Protein AF-A0A167DYR5-F1 (afdb_monomer_lite)

Secondary structure (DSSP, 8-state):
-HHHHHHHHHHHHHHHHHHHHHTT-------PPBPHHHHHHHHHHHTTSTTSS-SPPPHHHHHHHHHHHHHTTSB-HHHHHHHHHHTEEEEEPTTT-SEEEEEE----

Foldseek 3Di:
DVVVVVVVVVVVVVVVVVVVVVVPPPPDPPPAAAEQVNLVVQAVVQVPDPPGQPDADALVVQLVQLVVCCVVRNHPPNNSVVCNVQQKHFDADPVPRHGPGIYHNDDD

pLDDT: mean 81.34, std 16.57, range [45.06, 98.38]

Sequence (108 aa):
MLLKHLYKRLYMKRLLFITTMVSSACSFSANAAMDIWTFQHRANIDAQMQGRCIYQTPVYNYTARNHWAYENRLITARAAEWGNTFGFYPVIDIFTGEISAVCSAGRS

Organism: NCBI:txid1365251

Structure (mmCIF, N/CA/C/O backbone):
data_AF-A0A167DYR5-F1
#
_entry.id   AF-A0A167DYR5-F1
#
loop_
_atom_site.group_PDB
_atom_site.id
_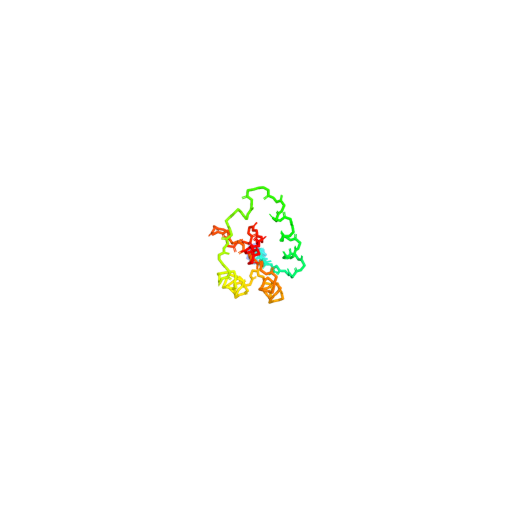atom_site.type_symbol
_atom_site.label_atom_id
_atom_site.label_alt_id
_atom_site.label_comp_id
_atom_site.label_asym_id
_atom_site.label_entity_id
_atom_site.label_seq_id
_atom_site.pdbx_PDB_ins_code
_atom_site.Cartn_x
_atom_site.Cartn_y
_atom_site.Cartn_z
_atom_site.occupancy
_atom_site.B_iso_or_equiv
_atom_site.auth_seq_id
_atom_site.auth_comp_id
_atom_site.auth_asym_id
_atom_site.auth_atom_id
_atom_site.pdbx_PDB_model_num
ATOM 1 N N . MET A 1 1 ? -30.083 2.981 64.541 1.00 60.19 1 MET A N 1
ATOM 2 C CA . MET A 1 1 ? -28.771 2.467 64.069 1.00 60.19 1 MET A CA 1
ATOM 3 C C . MET A 1 1 ? -28.868 1.665 62.758 1.00 60.19 1 MET A C 1
ATOM 5 O O . MET A 1 1 ? -28.004 1.835 61.908 1.00 60.19 1 MET A O 1
ATOM 9 N N . LEU A 1 2 ? -29.939 0.886 62.525 1.00 60.78 2 LEU A N 1
ATOM 10 C CA . LEU A 1 2 ? -30.169 0.101 61.291 1.00 60.78 2 LEU A CA 1
ATOM 11 C C . LEU A 1 2 ? -30.236 0.903 59.972 1.00 60.78 2 LEU A C 1
ATOM 13 O O . LEU A 1 2 ? -29.701 0.449 58.961 1.00 60.78 2 LEU A O 1
ATOM 17 N N . LEU A 1 3 ? -30.821 2.108 59.966 1.00 57.16 3 LEU A N 1
ATOM 18 C CA . LEU A 1 3 ? -30.950 2.916 58.738 1.00 57.16 3 LEU A CA 1
ATOM 19 C C . LEU A 1 3 ? -29.595 3.288 58.103 1.00 57.16 3 LEU A C 1
ATOM 21 O O . LEU A 1 3 ? -29.463 3.291 56.881 1.00 57.16 3 LEU A O 1
ATOM 25 N N . LYS A 1 4 ? -28.562 3.548 58.920 1.00 59.62 4 LYS A N 1
ATOM 26 C CA . LYS A 1 4 ? -27.217 3.909 58.431 1.00 59.62 4 LYS A CA 1
ATOM 27 C C . LYS A 1 4 ? -26.531 2.741 57.709 1.00 59.62 4 LYS A C 1
ATOM 29 O O . LYS A 1 4 ? -25.799 2.962 56.745 1.00 59.62 4 LYS A O 1
ATOM 34 N N . HIS A 1 5 ? -26.795 1.502 58.133 1.00 57.91 5 HIS A N 1
ATOM 35 C CA . HIS A 1 5 ? -26.253 0.299 57.492 1.00 57.91 5 HIS A CA 1
ATOM 36 C C . HIS A 1 5 ? -26.922 -0.012 56.151 1.00 57.91 5 HIS A C 1
ATOM 38 O O . HIS A 1 5 ? -26.238 -0.405 55.205 1.00 57.91 5 HIS A O 1
ATOM 44 N N . LEU A 1 6 ? -28.234 0.212 56.046 1.00 58.16 6 LEU A N 1
ATOM 45 C CA . LEU A 1 6 ? -28.972 0.049 54.792 1.00 58.16 6 LEU A CA 1
ATOM 46 C C . LEU A 1 6 ? -28.539 1.089 53.750 1.00 58.16 6 LEU A C 1
ATOM 48 O O . LEU A 1 6 ? -28.280 0.728 52.603 1.00 58.16 6 LEU A O 1
ATOM 52 N N . TYR A 1 7 ? -28.344 2.345 54.167 1.00 58.41 7 TYR A N 1
ATOM 53 C CA . TYR A 1 7 ? -27.872 3.420 53.289 1.00 58.41 7 TYR A CA 1
ATOM 54 C C . TYR A 1 7 ? -26.463 3.149 52.730 1.00 58.41 7 TYR A C 1
ATOM 56 O O . TYR A 1 7 ? -26.243 3.255 51.525 1.00 58.41 7 TYR A O 1
ATOM 64 N N . LYS A 1 8 ? -25.522 2.690 53.572 1.00 58.44 8 LYS A N 1
ATOM 65 C CA . LYS A 1 8 ? -24.170 2.284 53.134 1.00 58.44 8 LYS A CA 1
ATOM 66 C C . LYS A 1 8 ? -24.194 1.120 52.134 1.00 58.44 8 LYS A C 1
ATOM 68 O O . LYS A 1 8 ? -23.453 1.148 51.153 1.00 58.44 8 LYS A O 1
ATOM 73 N N . ARG A 1 9 ? -25.058 0.117 52.349 1.00 58.91 9 ARG A N 1
ATOM 74 C CA . ARG A 1 9 ? -25.211 -1.035 51.436 1.00 58.91 9 ARG A CA 1
ATOM 75 C C . ARG A 1 9 ? -25.793 -0.643 50.076 1.00 58.91 9 ARG A C 1
ATOM 77 O O . ARG A 1 9 ? -25.366 -1.191 49.064 1.00 58.91 9 ARG A O 1
ATOM 84 N N . LEU A 1 10 ? -26.745 0.287 50.042 1.00 59.41 10 LEU A N 1
ATOM 85 C CA . LEU A 1 10 ? -27.326 0.813 48.801 1.00 59.41 10 LEU A CA 1
ATOM 86 C C . LEU A 1 10 ? -26.333 1.696 48.027 1.00 59.41 10 LEU A C 1
ATOM 88 O O . LEU A 1 10 ? -26.251 1.590 46.803 1.00 59.41 10 LEU A O 1
ATOM 92 N N . TYR A 1 11 ? -25.533 2.503 48.733 1.00 58.88 11 TYR A N 1
ATOM 93 C CA . TYR A 1 11 ? -24.509 3.363 48.133 1.00 58.88 11 TYR A CA 1
ATOM 94 C C . TYR A 1 11 ? -23.361 2.555 47.499 1.00 58.88 11 TYR A C 1
ATOM 96 O O . TYR A 1 11 ? -23.012 2.810 46.351 1.00 58.88 11 TYR A O 1
ATOM 104 N N . MET A 1 12 ? -22.843 1.516 48.175 1.00 60.41 12 MET A N 1
ATOM 105 C CA . MET A 1 12 ? -21.799 0.635 47.612 1.00 60.41 12 MET A CA 1
ATOM 106 C C . MET A 1 12 ? -22.257 -0.108 46.352 1.00 60.41 12 MET A C 1
ATOM 108 O O . MET A 1 12 ? -21.476 -0.246 45.418 1.00 60.41 12 MET A O 1
ATOM 112 N N . LYS A 1 13 ? -23.519 -0.557 46.295 1.00 56.91 13 LYS A N 1
ATOM 113 C CA . LYS A 1 13 ? -24.063 -1.240 45.110 1.00 56.91 13 LYS A CA 1
ATOM 114 C C . LYS A 1 13 ? -24.197 -0.296 43.916 1.00 56.91 13 LYS A C 1
ATOM 116 O O . LYS A 1 13 ? -23.829 -0.676 42.813 1.00 56.91 13 LYS A O 1
ATOM 121 N N . ARG A 1 14 ? -24.665 0.941 44.129 1.00 58.09 14 ARG A N 1
ATOM 122 C CA . ARG A 1 14 ? -24.723 1.962 43.067 1.00 58.09 14 ARG A CA 1
ATOM 123 C C . ARG A 1 14 ? -23.332 2.367 42.577 1.00 58.09 14 ARG A C 1
ATOM 125 O O . ARG A 1 14 ? -23.153 2.509 41.375 1.00 58.09 14 ARG A O 1
ATOM 132 N N . LEU A 1 15 ? -22.354 2.487 43.479 1.00 56.94 15 LEU A N 1
ATOM 133 C CA . LEU A 1 15 ? -20.968 2.787 43.110 1.00 56.94 15 LEU A CA 1
ATOM 134 C C . LEU A 1 15 ? -20.357 1.673 42.241 1.00 56.94 15 LEU A C 1
ATOM 136 O O . LEU A 1 15 ? -19.744 1.966 41.222 1.00 56.94 15 LEU A O 1
ATOM 140 N N . LEU A 1 16 ? -20.601 0.406 42.603 1.00 57.38 16 LEU A N 1
ATOM 141 C CA . LEU A 1 16 ? -20.148 -0.776 41.855 1.00 57.38 16 LEU A CA 1
ATOM 142 C C . LEU A 1 16 ? -20.740 -0.862 40.440 1.00 57.38 16 LEU A C 1
ATOM 144 O O . LEU A 1 16 ? -20.041 -1.253 39.509 1.00 57.38 16 LEU A O 1
ATOM 148 N N . PHE A 1 17 ? -22.007 -0.477 40.266 1.00 56.06 17 PHE A N 1
ATOM 149 C CA . PHE A 1 17 ? -22.659 -0.447 38.951 1.00 56.06 17 PHE A CA 1
ATOM 150 C C . PHE A 1 17 ? -22.123 0.661 38.034 1.00 56.06 17 PHE A C 1
ATOM 152 O O . PHE A 1 17 ? -22.096 0.489 36.820 1.00 56.06 17 PHE A O 1
ATOM 159 N N . ILE A 1 18 ? -21.686 1.792 38.592 1.00 57.53 18 ILE A N 1
ATOM 160 C CA . ILE A 1 18 ? -21.149 2.907 37.798 1.00 57.53 18 ILE A CA 1
ATOM 161 C C . ILE A 1 18 ? -19.719 2.598 37.332 1.00 57.53 18 ILE A C 1
ATOM 163 O O . ILE A 1 18 ? -19.352 2.936 36.209 1.00 57.53 18 ILE A O 1
ATOM 167 N N . THR A 1 19 ? -18.923 1.897 38.145 1.00 56.06 19 THR A N 1
ATOM 168 C CA . THR A 1 19 ? -17.542 1.542 37.783 1.00 56.06 19 THR A CA 1
ATOM 169 C C . THR A 1 19 ? -17.445 0.498 36.670 1.00 56.06 19 THR A C 1
ATOM 171 O O . THR A 1 19 ? -16.502 0.547 35.890 1.00 56.06 19 THR A O 1
ATOM 174 N N . THR A 1 20 ? -18.407 -0.422 36.541 1.00 58.00 20 THR A N 1
ATOM 175 C CA . THR A 1 20 ? -18.372 -1.453 35.484 1.00 58.00 20 THR A CA 1
ATOM 176 C C . THR A 1 20 ? -18.761 -0.920 34.105 1.00 58.00 20 THR A C 1
ATOM 178 O O . THR A 1 20 ? -18.355 -1.490 33.095 1.00 58.00 20 THR A O 1
ATOM 181 N N . MET A 1 21 ? -19.501 0.189 34.037 1.00 57.19 21 MET A N 1
ATOM 182 C CA . MET A 1 21 ? -19.957 0.772 32.772 1.00 57.19 21 MET A CA 1
ATOM 183 C C . MET A 1 21 ? -18.857 1.572 32.051 1.00 57.19 21 MET A C 1
ATOM 185 O O . MET A 1 21 ? -18.873 1.686 30.829 1.00 57.19 21 MET A O 1
ATOM 189 N N . VAL A 1 22 ? -17.865 2.083 32.788 1.00 57.56 22 VAL A N 1
ATOM 190 C CA . VAL A 1 22 ? -16.788 2.928 32.238 1.00 57.56 22 VAL A CA 1
ATOM 191 C C . VAL A 1 22 ? -15.677 2.105 31.563 1.00 57.56 22 VAL A C 1
ATOM 193 O O . VAL A 1 22 ? -15.011 2.59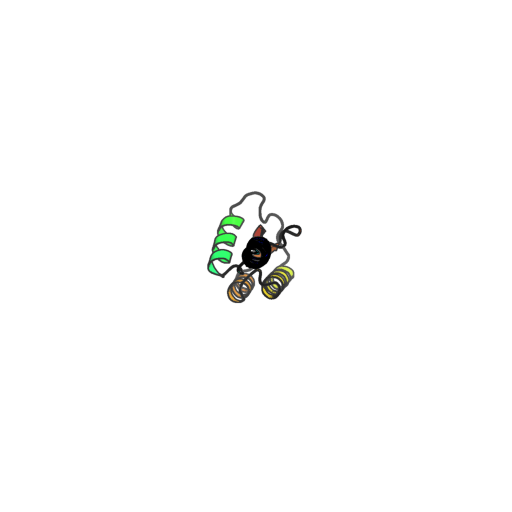8 30.658 1.00 57.56 22 VAL A O 1
ATOM 196 N N . SER A 1 23 ? -15.509 0.825 31.914 1.00 57.75 23 SER A N 1
ATOM 197 C CA . SER A 1 23 ? -14.442 -0.031 31.363 1.00 57.75 23 SER A CA 1
ATOM 198 C C . SER A 1 23 ? -14.702 -0.580 29.951 1.00 57.75 23 SER A C 1
ATOM 200 O O . SER A 1 23 ? -13.817 -1.216 29.393 1.00 57.75 23 SER A O 1
ATOM 202 N N . SER A 1 24 ? -15.883 -0.356 29.358 1.00 58.22 24 SER A N 1
ATOM 203 C CA . SER A 1 24 ? -16.208 -0.840 27.999 1.00 58.22 24 SER A CA 1
ATOM 204 C C . SER A 1 24 ? -15.889 0.148 26.872 1.00 58.22 24 SER A C 1
ATOM 206 O O . SER A 1 24 ? -16.129 -0.163 25.711 1.00 58.22 24 SER A O 1
ATOM 208 N N . ALA A 1 25 ? -15.298 1.307 27.168 1.00 59.62 25 ALA A N 1
ATOM 209 C CA . ALA A 1 25 ? -14.800 2.226 26.142 1.00 59.62 25 ALA A CA 1
ATOM 210 C C . ALA A 1 25 ? -13.408 1.821 25.614 1.00 59.62 25 ALA A C 1
ATOM 212 O O . ALA A 1 25 ? -12.596 2.685 25.291 1.00 59.62 25 ALA A O 1
ATOM 213 N N . CYS A 1 26 ? -13.108 0.516 25.556 1.00 60.84 26 CYS A N 1
ATOM 214 C CA . CYS A 1 26 ? -11.911 0.014 24.890 1.00 60.84 26 CYS A CA 1
ATOM 215 C C . CYS A 1 26 ? -11.930 0.503 23.439 1.00 60.84 26 CYS A C 1
ATOM 217 O O . CYS A 1 26 ? -12.741 0.057 22.630 1.00 60.84 26 CYS A O 1
ATOM 219 N N . SER A 1 27 ? -11.056 1.462 23.152 1.00 60.19 27 SER A N 1
ATOM 220 C CA . SER A 1 27 ? -10.857 2.090 21.857 1.00 60.19 27 SER A CA 1
ATOM 221 C C . SER A 1 27 ? -10.615 1.031 20.786 1.00 60.19 27 SER A C 1
ATOM 223 O O . SER A 1 27 ? -9.520 0.486 20.668 1.00 60.19 27 SER A O 1
ATOM 225 N N . PHE A 1 28 ? -11.647 0.725 20.005 1.00 63.34 28 PHE A N 1
ATOM 226 C CA . PHE A 1 28 ? -11.524 -0.126 18.833 1.00 63.34 28 PHE A CA 1
ATOM 227 C C . PHE A 1 28 ? -10.865 0.705 17.726 1.00 63.34 28 PHE A C 1
ATOM 229 O O . PHE A 1 28 ? -11.531 1.462 17.022 1.00 63.34 28 PHE A O 1
ATOM 236 N N . SER A 1 29 ? -9.542 0.617 17.594 1.00 59.53 29 SER A N 1
ATOM 237 C CA . SER A 1 29 ? -8.834 1.155 16.433 1.00 59.53 29 SER A CA 1
ATOM 238 C C . SER A 1 29 ? -9.055 0.206 15.253 1.00 59.53 29 SER A C 1
ATOM 240 O O . SER A 1 29 ? -8.256 -0.695 14.998 1.00 59.53 29 SER A O 1
ATOM 242 N N . ALA A 1 30 ? -10.181 0.360 14.558 1.00 63.03 30 ALA A N 1
ATOM 243 C CA . ALA A 1 30 ? -10.373 -0.280 13.265 1.00 63.03 30 ALA A CA 1
ATOM 244 C C . ALA A 1 30 ? -9.489 0.441 12.240 1.00 63.03 30 ALA A C 1
ATOM 246 O O . ALA A 1 30 ? -9.870 1.491 11.724 1.00 63.03 30 ALA A O 1
ATOM 247 N N . ASN A 1 31 ? -8.314 -0.117 11.942 1.00 69.69 31 ASN A N 1
ATOM 248 C CA . ASN A 1 31 ? -7.557 0.292 10.765 1.00 69.69 31 ASN A CA 1
ATOM 249 C C . ASN A 1 31 ? -8.361 -0.135 9.532 1.00 69.69 31 ASN A C 1
ATOM 251 O O . ASN A 1 31 ? -8.415 -1.313 9.177 1.00 69.69 31 ASN A O 1
ATOM 255 N N . ALA A 1 32 ? -9.071 0.821 8.935 1.00 83.12 32 ALA A N 1
ATOM 256 C CA . ALA A 1 32 ? -9.840 0.580 7.728 1.00 83.12 32 ALA A CA 1
ATOM 257 C C . ALA A 1 32 ? -8.888 0.235 6.576 1.00 83.12 32 ALA A C 1
ATOM 259 O O . ALA A 1 32 ? -7.877 0.909 6.374 1.00 83.12 32 ALA A O 1
ATOM 260 N N . ALA A 1 33 ? -9.231 -0.806 5.815 1.00 94.81 33 ALA A N 1
ATOM 261 C CA . ALA A 1 33 ? -8.487 -1.188 4.624 1.00 94.81 33 ALA A CA 1
ATOM 262 C C . ALA A 1 33 ? -8.361 0.005 3.666 1.00 94.81 33 ALA A C 1
ATOM 264 O O . ALA A 1 33 ? -9.353 0.680 3.378 1.00 94.81 33 ALA A O 1
ATOM 265 N N . MET A 1 34 ? -7.162 0.228 3.130 1.00 96.50 34 MET A N 1
ATOM 266 C CA . MET A 1 34 ? -6.909 1.293 2.167 1.00 96.50 34 MET A CA 1
ATOM 267 C C . MET A 1 34 ? -7.738 1.062 0.896 1.00 96.50 34 MET A C 1
ATOM 269 O O . MET A 1 34 ? -7.632 0.027 0.221 1.00 96.50 34 MET A O 1
ATOM 273 N N . ASP A 1 35 ? -8.600 2.023 0.576 1.00 97.19 35 ASP A N 1
ATOM 274 C CA . ASP A 1 35 ? -9.392 1.992 -0.646 1.00 97.19 35 ASP A CA 1
ATOM 275 C C . ASP A 1 35 ? -8.542 2.304 -1.886 1.00 97.19 35 ASP A C 1
ATOM 277 O O . ASP A 1 35 ? -7.375 2.690 -1.801 1.00 97.19 35 ASP A O 1
ATOM 281 N N . ILE A 1 36 ? -9.128 2.099 -3.067 1.00 97.50 36 ILE A N 1
ATOM 282 C CA . ILE A 1 36 ? -8.427 2.309 -4.339 1.00 97.50 36 ILE A CA 1
ATOM 283 C C . ILE A 1 36 ? -7.940 3.755 -4.506 1.00 97.50 36 ILE A C 1
ATOM 285 O O . ILE A 1 36 ? -6.832 3.960 -4.993 1.00 97.50 36 ILE A O 1
ATOM 289 N N . TRP A 1 37 ? -8.719 4.747 -4.071 1.00 97.81 37 TRP A N 1
ATOM 290 C CA . TRP A 1 37 ? -8.362 6.158 -4.228 1.00 97.81 37 TRP A CA 1
ATOM 291 C C . TRP A 1 37 ? -7.171 6.532 -3.356 1.00 97.81 37 TRP A C 1
ATOM 293 O O . TRP A 1 37 ? -6.221 7.151 -3.832 1.00 97.81 37 TRP A O 1
ATOM 303 N N . THR A 1 38 ? -7.187 6.097 -2.100 1.00 97.81 38 THR A N 1
ATOM 304 C CA . THR A 1 38 ? -6.093 6.308 -1.155 1.00 97.81 38 THR A CA 1
ATOM 305 C C . THR A 1 38 ? -4.838 5.586 -1.630 1.00 97.81 38 THR A C 1
ATOM 307 O O . THR A 1 38 ? -3.755 6.167 -1.609 1.00 97.81 38 THR A O 1
ATOM 310 N N . PHE A 1 39 ? -4.978 4.359 -2.138 1.00 97.75 39 PHE A N 1
ATOM 311 C CA . PHE A 1 39 ? -3.864 3.577 -2.669 1.00 97.75 39 PHE A CA 1
ATOM 312 C C . PHE A 1 39 ? -3.210 4.247 -3.886 1.00 97.75 39 PHE A C 1
ATOM 314 O O . PHE A 1 39 ? -1.993 4.421 -3.917 1.00 97.75 39 PHE A O 1
ATOM 321 N N . GLN A 1 40 ? -4.011 4.697 -4.857 1.00 97.81 40 GLN A N 1
ATOM 322 C CA . GLN A 1 40 ? -3.539 5.430 -6.038 1.00 97.81 40 GLN A CA 1
ATOM 323 C C . GLN A 1 40 ? -2.881 6.759 -5.666 1.00 97.81 40 GLN A C 1
ATOM 325 O O . GLN A 1 40 ? -1.813 7.103 -6.174 1.00 97.81 40 GLN A O 1
ATOM 330 N N . HIS A 1 41 ? -3.512 7.519 -4.771 1.00 97.62 41 HIS A N 1
ATOM 331 C CA . HIS A 1 41 ? -2.966 8.784 -4.303 1.00 97.62 41 HIS A CA 1
ATOM 332 C C . HIS A 1 41 ? -1.613 8.574 -3.617 1.00 97.62 41 HIS A C 1
ATOM 334 O O . HIS A 1 41 ? -0.644 9.272 -3.923 1.00 97.62 41 HIS A O 1
ATOM 340 N N . ARG A 1 42 ? -1.521 7.557 -2.755 1.00 96.38 42 ARG A N 1
ATOM 341 C CA . ARG A 1 42 ? -0.289 7.201 -2.057 1.00 96.38 42 ARG A CA 1
ATOM 342 C C . ARG A 1 42 ? 0.807 6.744 -3.021 1.00 96.38 42 ARG A C 1
ATOM 344 O O . ARG A 1 42 ? 1.933 7.204 -2.879 1.00 96.38 42 ARG A O 1
ATOM 351 N N . ALA A 1 43 ? 0.470 5.961 -4.048 1.00 95.44 43 ALA A N 1
ATOM 352 C CA . ALA A 1 43 ? 1.404 5.562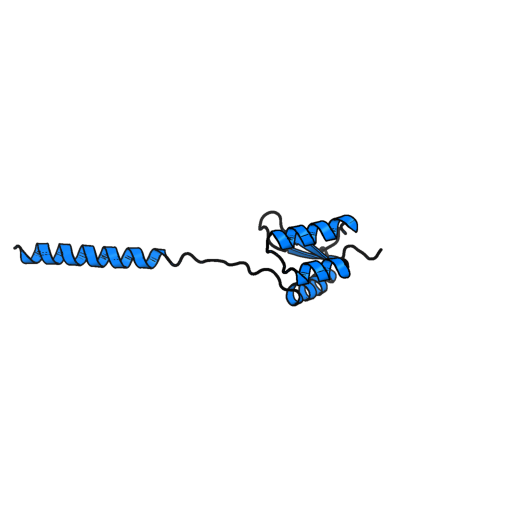 -5.104 1.00 95.44 43 ALA A CA 1
ATOM 353 C C . ALA A 1 43 ? 2.030 6.765 -5.829 1.00 95.44 43 ALA A C 1
ATOM 355 O O . ALA A 1 43 ? 3.237 6.792 -6.064 1.00 95.44 43 ALA A O 1
ATOM 356 N N . ASN A 1 44 ? 1.220 7.779 -6.154 1.00 94.31 44 ASN A N 1
ATOM 357 C CA . ASN A 1 44 ? 1.701 8.994 -6.815 1.00 94.31 44 ASN A CA 1
ATOM 358 C C . ASN A 1 44 ? 2.649 9.802 -5.923 1.00 94.31 44 ASN A C 1
ATOM 360 O O . ASN A 1 44 ? 3.676 10.282 -6.399 1.00 94.31 44 ASN A O 1
ATOM 364 N N . ILE A 1 45 ? 2.317 9.938 -4.637 1.00 95.06 45 ILE A N 1
ATOM 365 C CA . ILE A 1 45 ? 3.166 10.639 -3.668 1.00 95.06 45 ILE A CA 1
ATOM 366 C C . ILE A 1 45 ? 4.483 9.885 -3.462 1.00 95.06 45 ILE A C 1
ATOM 368 O O . ILE A 1 45 ? 5.559 10.475 -3.543 1.00 95.06 45 ILE A O 1
ATOM 372 N N . ASP A 1 46 ? 4.413 8.578 -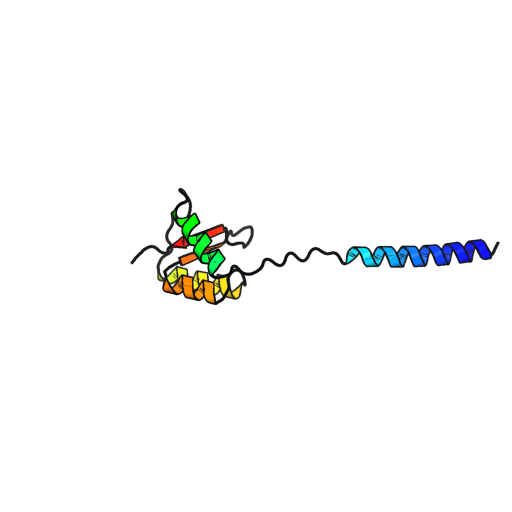3.222 1.00 94.44 46 ASP A N 1
ATOM 373 C CA . ASP A 1 46 ? 5.581 7.774 -2.873 1.00 94.44 46 ASP A CA 1
ATOM 374 C C . ASP A 1 46 ? 6.565 7.632 -4.040 1.00 94.44 46 ASP A C 1
ATOM 376 O O . ASP A 1 46 ? 7.770 7.568 -3.807 1.00 94.44 46 ASP A O 1
ATOM 380 N N . ALA A 1 47 ? 6.080 7.677 -5.286 1.00 87.50 47 ALA A N 1
ATOM 381 C CA . ALA A 1 47 ? 6.921 7.711 -6.482 1.00 87.50 47 ALA A CA 1
ATOM 382 C C . ALA A 1 47 ? 7.779 8.987 -6.599 1.00 87.50 47 ALA A C 1
ATOM 384 O O . ALA A 1 47 ? 8.791 8.981 -7.299 1.00 87.50 47 ALA A O 1
ATOM 385 N N . GLN A 1 48 ? 7.385 10.079 -5.938 1.00 87.75 48 GLN A N 1
ATOM 386 C CA . GLN A 1 48 ? 8.102 11.360 -5.969 1.00 87.75 48 GLN A CA 1
ATOM 387 C C . GLN A 1 48 ? 9.038 11.556 -4.768 1.00 87.75 48 GLN A C 1
ATOM 389 O O . GLN A 1 48 ? 9.846 12.486 -4.757 1.00 87.75 48 GLN A O 1
ATOM 394 N N . MET A 1 49 ? 8.953 10.699 -3.750 1.00 88.44 49 MET A N 1
ATOM 395 C CA . MET A 1 49 ? 9.757 10.821 -2.538 1.00 88.44 49 MET A CA 1
ATOM 396 C C . MET A 1 49 ? 11.142 10.198 -2.728 1.00 88.44 49 MET A C 1
ATOM 398 O O . MET A 1 49 ? 11.285 8.979 -2.821 1.00 88.44 49 MET A O 1
ATOM 402 N N . GLN A 1 50 ? 12.190 11.029 -2.715 1.00 84.69 50 GLN A N 1
ATOM 403 C CA . GLN A 1 50 ? 13.572 10.540 -2.690 1.00 84.69 50 GLN A CA 1
ATOM 404 C C . GLN A 1 50 ? 13.793 9.589 -1.508 1.00 84.69 50 GLN A C 1
ATOM 406 O O . GLN A 1 50 ? 13.378 9.859 -0.383 1.00 84.69 50 GLN A O 1
ATOM 411 N N . GLY A 1 51 ? 14.459 8.464 -1.765 1.00 84.00 51 GLY A N 1
ATOM 412 C CA . GLY A 1 51 ? 14.719 7.452 -0.741 1.00 84.00 51 GLY A CA 1
ATOM 413 C C . GLY A 1 51 ? 13.577 6.455 -0.524 1.00 84.00 51 GLY A C 1
ATOM 414 O O . GLY A 1 51 ? 13.795 5.399 0.070 1.00 84.00 51 GLY A O 1
ATOM 415 N N . ARG A 1 52 ? 12.374 6.736 -1.033 1.00 82.00 52 ARG A N 1
ATOM 416 C CA . ARG A 1 52 ? 11.233 5.818 -0.994 1.00 82.00 52 ARG A CA 1
ATOM 417 C C . ARG A 1 52 ? 11.180 5.020 -2.298 1.00 82.00 52 ARG A C 1
ATOM 419 O O . ARG A 1 52 ? 11.545 5.519 -3.354 1.00 82.00 52 ARG A O 1
ATOM 426 N N . CYS A 1 53 ? 10.784 3.750 -2.217 1.00 87.00 53 CYS A N 1
ATOM 427 C CA . CYS A 1 53 ? 10.670 2.865 -3.384 1.00 87.00 53 CYS A CA 1
ATOM 428 C C . CYS A 1 53 ? 11.961 2.680 -4.217 1.00 87.00 53 CYS A C 1
ATOM 430 O O . CYS A 1 53 ? 11.878 2.389 -5.406 1.00 87.00 53 CYS A O 1
ATOM 432 N N . ILE A 1 54 ? 13.150 2.806 -3.606 1.00 81.69 54 ILE A N 1
ATOM 433 C CA . ILE A 1 54 ? 14.437 2.619 -4.311 1.00 81.69 54 ILE A CA 1
ATOM 434 C C . ILE A 1 54 ? 14.576 1.186 -4.844 1.00 81.69 54 ILE A C 1
ATOM 436 O O . ILE A 1 54 ? 15.042 0.967 -5.960 1.00 81.69 54 ILE A O 1
ATOM 440 N N . TYR A 1 55 ? 14.173 0.203 -4.036 1.00 74.31 55 TYR A N 1
ATOM 441 C CA . TYR A 1 55 ? 14.282 -1.208 -4.381 1.00 74.31 55 TYR A CA 1
ATOM 442 C C . TYR A 1 55 ? 12.992 -1.691 -5.032 1.00 74.31 55 TYR A C 1
ATOM 444 O O . TYR A 1 55 ? 11.978 -1.913 -4.362 1.00 74.31 55 TYR A O 1
ATOM 452 N N . GLN A 1 56 ? 13.053 -1.868 -6.347 1.00 71.12 56 GLN A N 1
ATOM 453 C CA . GLN A 1 56 ? 11.961 -2.453 -7.108 1.00 71.12 56 GLN A CA 1
ATOM 454 C C . GLN A 1 56 ? 11.882 -3.953 -6.830 1.00 71.12 56 GLN A C 1
ATOM 456 O O . GLN A 1 56 ? 12.876 -4.679 -6.836 1.00 71.12 56 GLN A O 1
ATOM 461 N N . THR A 1 57 ? 10.669 -4.414 -6.555 1.00 69.56 57 THR A N 1
ATOM 462 C CA . THR A 1 57 ? 10.368 -5.837 -6.435 1.00 69.56 57 THR A CA 1
ATOM 463 C C . THR A 1 57 ? 10.213 -6.448 -7.831 1.00 69.56 57 THR A C 1
ATOM 465 O O . THR A 1 57 ? 9.567 -5.829 -8.674 1.00 69.56 57 THR A O 1
ATOM 468 N N . PRO A 1 58 ? 10.739 -7.664 -8.087 1.00 72.69 58 PRO A N 1
ATOM 469 C CA . PRO A 1 58 ? 10.511 -8.365 -9.348 1.00 72.69 58 PRO A CA 1
ATOM 470 C C . PRO A 1 58 ? 9.021 -8.481 -9.702 1.00 72.69 58 PRO A C 1
ATOM 472 O O . PRO A 1 58 ? 8.183 -8.664 -8.817 1.00 72.69 58 PRO A O 1
ATOM 475 N N . VAL A 1 59 ? 8.701 -8.467 -10.999 1.00 65.38 59 VAL A N 1
ATOM 476 C CA . VAL A 1 59 ? 7.326 -8.489 -11.546 1.00 65.38 59 VAL A CA 1
ATOM 477 C C . VAL A 1 59 ? 6.452 -9.597 -10.929 1.00 65.38 59 VAL A C 1
ATOM 479 O O . VAL A 1 59 ? 5.304 -9.374 -10.564 1.00 65.38 59 VAL A O 1
ATOM 482 N N . TYR A 1 60 ? 6.987 -10.798 -10.707 1.00 68.75 60 TYR A N 1
ATOM 483 C CA . TYR A 1 60 ? 6.202 -11.900 -10.131 1.00 68.75 60 TYR A CA 1
ATOM 484 C C . TYR A 1 60 ? 5.837 -11.705 -8.647 1.00 68.75 60 TYR A C 1
ATOM 486 O O . TYR A 1 60 ? 4.927 -12.350 -8.132 1.00 68.75 60 TYR A O 1
ATOM 494 N N . ASN A 1 61 ? 6.541 -10.828 -7.933 1.00 85.00 61 ASN A N 1
ATOM 495 C CA . ASN A 1 61 ? 6.442 -10.699 -6.482 1.00 85.00 61 ASN A CA 1
ATOM 496 C C . ASN A 1 61 ? 5.458 -9.582 -6.066 1.00 85.00 61 ASN A C 1
ATOM 498 O O . ASN A 1 61 ? 4.831 -9.685 -5.014 1.00 85.00 61 ASN A O 1
ATOM 502 N N . TYR A 1 62 ? 5.182 -8.581 -6.915 1.00 89.94 62 TYR A N 1
ATOM 503 C CA . TYR A 1 62 ? 4.194 -7.542 -6.576 1.00 89.94 62 TYR A CA 1
ATOM 504 C C . TYR A 1 62 ? 2.759 -8.087 -6.481 1.00 89.94 62 TYR A C 1
ATOM 506 O O . TYR A 1 62 ? 2.007 -7.678 -5.598 1.00 89.94 62 TYR A O 1
ATOM 514 N N . THR A 1 63 ? 2.392 -9.062 -7.324 1.00 93.25 63 THR A N 1
ATOM 515 C CA . THR A 1 63 ? 1.046 -9.666 -7.296 1.00 93.25 63 THR A CA 1
ATOM 516 C C . THR A 1 63 ? 0.818 -10.442 -6.001 1.00 93.25 63 THR A C 1
ATOM 518 O O . THR A 1 63 ? -0.229 -10.313 -5.367 1.00 93.25 63 THR A O 1
ATOM 521 N N . ALA A 1 64 ? 1.831 -11.190 -5.552 1.00 93.44 64 ALA A N 1
ATOM 522 C CA . ALA A 1 64 ? 1.788 -11.897 -4.276 1.00 93.44 64 ALA A CA 1
ATOM 523 C C . ALA A 1 64 ? 1.658 -10.927 -3.088 1.00 93.44 64 ALA A C 1
ATOM 525 O O . ALA A 1 64 ? 0.896 -11.191 -2.161 1.00 93.44 64 ALA A O 1
ATOM 526 N N . ARG A 1 65 ? 2.341 -9.775 -3.135 1.00 94.06 65 ARG A N 1
ATOM 527 C CA . ARG A 1 65 ? 2.223 -8.725 -2.108 1.00 94.06 65 ARG A CA 1
ATOM 528 C C . ARG A 1 65 ? 0.832 -8.102 -2.068 1.00 94.06 65 ARG A C 1
ATOM 530 O O . ARG A 1 65 ? 0.287 -7.930 -0.982 1.00 94.06 65 ARG A O 1
ATOM 537 N N . ASN A 1 66 ? 0.243 -7.805 -3.226 1.00 96.00 66 ASN A N 1
ATOM 538 C CA . ASN A 1 66 ? -1.128 -7.297 -3.312 1.00 96.00 66 ASN A CA 1
ATOM 539 C C . ASN A 1 66 ? -2.139 -8.312 -2.777 1.00 96.00 66 ASN A C 1
ATOM 541 O O . ASN A 1 66 ? -3.020 -7.944 -2.002 1.00 96.00 66 ASN A O 1
ATOM 545 N N . HIS A 1 67 ? -1.989 -9.587 -3.143 1.00 96.12 67 HIS A N 1
ATOM 546 C CA . HIS A 1 67 ? -2.840 -10.653 -2.624 1.00 96.12 67 HIS A CA 1
ATOM 547 C C . HIS A 1 67 ? -2.715 -10.770 -1.100 1.00 96.12 67 HIS A C 1
ATOM 549 O O . HIS A 1 67 ? -3.721 -10.708 -0.401 1.00 96.12 67 HIS A O 1
ATOM 555 N N . TRP A 1 68 ? -1.490 -10.827 -0.568 1.00 95.06 68 TRP A N 1
ATOM 556 C CA . TRP A 1 68 ? -1.263 -10.890 0.875 1.00 95.06 68 TRP A CA 1
ATOM 557 C C . TRP A 1 68 ? -1.857 -9.681 1.612 1.00 95.06 68 TRP A C 1
ATOM 559 O O . TRP A 1 68 ? -2.535 -9.850 2.623 1.00 95.06 68 TRP A O 1
ATOM 569 N N . ALA A 1 69 ? -1.661 -8.461 1.1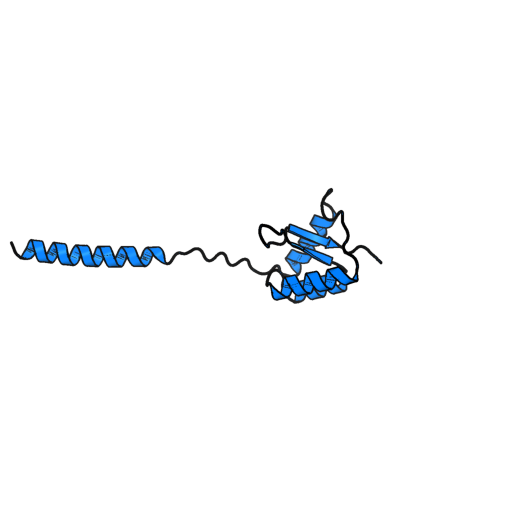03 1.00 96.62 69 ALA A N 1
ATOM 570 C CA . ALA A 1 69 ? -2.205 -7.250 1.719 1.00 96.62 69 ALA A CA 1
ATOM 571 C C . ALA A 1 69 ? -3.743 -7.221 1.699 1.00 96.62 69 ALA A C 1
ATOM 573 O O . ALA A 1 69 ? -4.362 -6.722 2.640 1.00 96.62 69 ALA A O 1
ATOM 574 N N . TYR A 1 70 ? -4.363 -7.769 0.653 1.00 97.50 70 TYR A N 1
ATOM 575 C CA . TYR A 1 70 ? -5.812 -7.928 0.572 1.00 97.50 70 TYR A CA 1
ATOM 576 C C . TYR A 1 70 ? -6.341 -8.945 1.594 1.00 97.50 70 TYR A C 1
ATOM 578 O O . TYR A 1 70 ? -7.258 -8.620 2.353 1.00 97.50 70 TYR A O 1
ATOM 586 N N . GLU A 1 71 ? -5.735 -10.134 1.672 1.00 96.62 71 GLU A N 1
ATOM 587 C CA . GLU A 1 71 ? -6.117 -11.180 2.635 1.00 96.62 71 GLU A CA 1
ATOM 588 C C . GLU A 1 71 ? -5.997 -10.687 4.087 1.00 96.62 71 GLU A C 1
ATOM 590 O O . GLU A 1 71 ? -6.844 -10.981 4.930 1.00 96.62 71 GLU A O 1
ATOM 595 N N . ASN A 1 72 ? -5.000 -9.840 4.363 1.00 94.94 72 ASN A N 1
ATOM 596 C CA . ASN A 1 72 ? -4.785 -9.222 5.673 1.00 94.94 72 ASN A CA 1
ATOM 597 C C . ASN A 1 72 ? -5.593 -7.933 5.896 1.00 94.94 72 ASN A C 1
ATOM 599 O O . ASN A 1 72 ? -5.359 -7.225 6.872 1.00 94.94 72 ASN A O 1
ATOM 603 N N . ARG A 1 73 ? -6.556 -7.614 5.019 1.00 95.38 73 ARG A N 1
ATOM 604 C CA . ARG A 1 73 ? -7.447 -6.443 5.138 1.00 95.38 73 ARG A CA 1
ATOM 605 C C . ARG A 1 73 ? -6.713 -5.095 5.197 1.00 95.38 73 ARG A C 1
ATOM 607 O O . ARG A 1 73 ? -7.275 -4.120 5.683 1.00 95.38 73 ARG A O 1
ATOM 614 N N . LEU A 1 74 ? -5.495 -5.014 4.663 1.00 96.31 74 LEU A N 1
ATOM 615 C CA . LEU A 1 74 ? -4.725 -3.767 4.592 1.00 96.31 74 LEU A CA 1
ATOM 616 C C . LEU A 1 74 ? -5.137 -2.915 3.391 1.00 96.31 74 LEU A C 1
ATOM 618 O O . LEU A 1 74 ? -5.082 -1.689 3.450 1.00 96.31 74 LEU A O 1
ATOM 622 N N . ILE A 1 75 ? -5.584 -3.560 2.311 1.00 97.88 75 ILE A N 1
ATOM 623 C CA . ILE A 1 75 ? -6.123 -2.912 1.113 1.00 97.88 75 ILE A CA 1
ATOM 624 C C . ILE A 1 75 ? -7.444 -3.557 0.693 1.00 97.88 75 ILE A C 1
ATOM 626 O O . ILE A 1 75 ? -7.726 -4.718 0.993 1.00 97.88 75 ILE A O 1
ATOM 630 N N . THR A 1 76 ? -8.269 -2.808 -0.030 1.00 98.19 76 THR A N 1
ATOM 631 C CA . THR A 1 76 ? -9.488 -3.349 -0.648 1.00 98.19 76 THR A CA 1
ATOM 632 C C . THR A 1 76 ? -9.174 -4.235 -1.859 1.00 98.19 76 THR A C 1
ATOM 634 O O . THR A 1 76 ? -8.135 -4.084 -2.499 1.00 98.19 76 THR A O 1
ATOM 637 N N . ALA A 1 77 ? -10.114 -5.108 -2.244 1.00 98.00 77 ALA A N 1
ATOM 638 C CA . ALA A 1 77 ? -9.989 -5.931 -3.456 1.00 98.00 77 ALA A CA 1
ATOM 639 C C . ALA A 1 77 ? -9.721 -5.082 -4.713 1.00 98.00 77 ALA A C 1
ATOM 641 O O . ALA A 1 77 ? -8.852 -5.409 -5.513 1.00 98.00 77 ALA A O 1
ATOM 642 N N . ARG A 1 78 ? -10.415 -3.940 -4.839 1.00 98.31 78 ARG A N 1
ATOM 643 C CA . ARG A 1 78 ? -10.234 -2.997 -5.955 1.00 98.31 78 ARG A CA 1
ATOM 644 C C . ARG A 1 78 ? -8.837 -2.377 -5.983 1.00 98.31 78 ARG A C 1
ATOM 646 O O . ARG A 1 78 ? -8.280 -2.191 -7.059 1.00 98.31 78 ARG A O 1
ATOM 653 N N . ALA A 1 79 ? -8.263 -2.068 -4.820 1.00 98.38 79 ALA A N 1
ATOM 654 C CA . ALA A 1 79 ? -6.890 -1.578 -4.737 1.00 98.38 79 ALA A CA 1
ATOM 655 C C . ALA A 1 79 ? -5.881 -2.661 -5.158 1.00 98.38 79 ALA A C 1
ATOM 657 O O . ALA A 1 79 ? -4.964 -2.365 -5.919 1.00 98.38 79 ALA A O 1
ATOM 658 N N . ALA A 1 80 ? -6.084 -3.914 -4.732 1.00 97.75 80 ALA A N 1
ATOM 659 C CA . ALA A 1 80 ? -5.240 -5.040 -5.132 1.00 97.75 80 ALA A CA 1
ATOM 660 C C . ALA A 1 80 ? -5.302 -5.307 -6.646 1.00 97.75 80 ALA A C 1
ATOM 662 O O . ALA A 1 80 ? -4.268 -5.472 -7.286 1.00 97.75 80 ALA A O 1
ATOM 663 N N . GLU A 1 81 ? -6.502 -5.302 -7.231 1.00 97.75 81 GLU A N 1
ATOM 664 C CA . GLU A 1 81 ? -6.715 -5.480 -8.673 1.00 97.75 81 GLU A CA 1
ATOM 665 C C . GLU A 1 81 ? -6.064 -4.359 -9.491 1.00 97.75 81 GLU A C 1
ATOM 667 O O . GLU A 1 81 ? -5.345 -4.620 -10.460 1.00 97.75 81 GLU A O 1
ATOM 672 N N . TRP A 1 82 ? -6.254 -3.107 -9.067 1.00 97.31 82 TRP A N 1
ATOM 673 C CA . TRP A 1 82 ? -5.604 -1.963 -9.695 1.00 97.31 82 TRP A CA 1
ATOM 674 C C . TRP A 1 82 ? -4.077 -2.070 -9.589 1.00 97.31 82 TRP A C 1
ATOM 676 O O . TRP A 1 82 ? -3.382 -1.952 -10.596 1.00 97.31 82 TRP A O 1
ATOM 686 N N . GLY A 1 83 ? -3.548 -2.378 -8.402 1.00 95.50 83 GLY A N 1
ATOM 687 C CA . GLY A 1 83 ? -2.116 -2.592 -8.197 1.00 95.50 83 GLY A CA 1
ATOM 688 C C . GLY A 1 83 ? -1.560 -3.688 -9.106 1.00 95.50 83 GLY A C 1
ATOM 689 O O . GLY A 1 83 ? -0.522 -3.500 -9.736 1.00 95.50 83 GLY A O 1
ATOM 690 N N . ASN A 1 84 ? -2.290 -4.793 -9.264 1.00 94.69 84 ASN A N 1
ATOM 691 C CA . ASN A 1 84 ? -1.890 -5.877 -10.156 1.00 94.69 84 ASN A CA 1
ATOM 692 C C . ASN A 1 84 ? -1.850 -5.449 -11.629 1.00 94.69 84 ASN A C 1
ATOM 694 O O . ASN A 1 84 ? -0.916 -5.802 -12.349 1.00 94.69 84 ASN A O 1
ATOM 698 N N . THR A 1 85 ? -2.848 -4.673 -12.052 1.00 94.38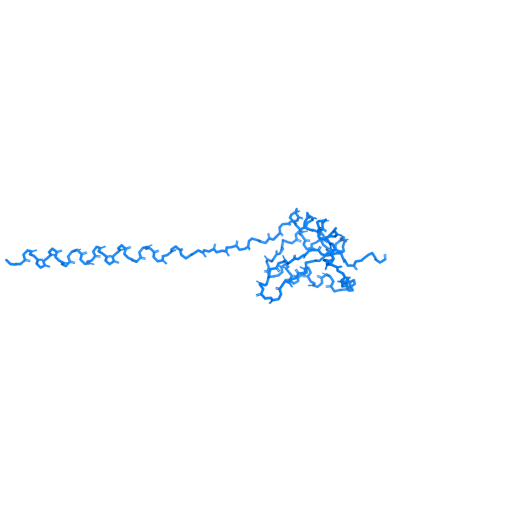 85 THR A N 1
ATOM 699 C CA . THR A 1 85 ? -3.015 -4.207 -13.436 1.00 94.38 85 THR A CA 1
ATOM 700 C C . THR A 1 85 ? -1.954 -3.182 -13.829 1.00 94.38 85 THR A C 1
ATOM 702 O O . THR A 1 85 ? -1.425 -3.229 -14.936 1.00 94.38 85 THR A O 1
ATOM 705 N N . PHE A 1 86 ? -1.632 -2.255 -12.925 1.00 93.38 86 PHE A N 1
ATOM 706 C CA . PHE A 1 86 ? -0.738 -1.128 -13.207 1.00 93.38 86 PHE A CA 1
ATOM 707 C C . PHE A 1 86 ? 0.685 -1.318 -12.662 1.00 93.38 86 PHE A C 1
ATOM 709 O O . PHE A 1 86 ? 1.519 -0.427 -12.808 1.00 93.38 86 PHE A O 1
ATOM 716 N N . GLY A 1 87 ? 0.977 -2.468 -12.048 1.00 92.38 87 GLY A N 1
ATOM 717 C CA . GLY A 1 87 ? 2.306 -2.795 -11.534 1.00 92.38 87 GLY A CA 1
ATOM 718 C C . GLY A 1 87 ? 2.685 -1.999 -10.285 1.00 92.38 87 GLY A C 1
ATOM 719 O O . GLY A 1 87 ? 3.810 -1.512 -10.183 1.00 92.38 87 GLY A O 1
ATOM 720 N N . PHE A 1 88 ? 1.756 -1.854 -9.338 1.00 94.38 88 PHE A N 1
ATOM 721 C CA . PHE A 1 88 ? 1.981 -1.229 -8.032 1.00 94.38 88 PHE A CA 1
ATOM 722 C C . PHE A 1 88 ? 1.738 -2.216 -6.890 1.00 94.38 88 PHE A C 1
ATOM 724 O O . PHE A 1 88 ? 0.884 -3.095 -6.996 1.00 94.38 88 PHE A O 1
ATOM 731 N N . TYR A 1 89 ? 2.463 -2.056 -5.783 1.00 95.38 89 TYR A N 1
ATOM 732 C CA . TYR A 1 89 ? 2.316 -2.884 -4.586 1.00 95.38 89 TYR A CA 1
ATOM 733 C C . TYR A 1 89 ? 2.518 -2.105 -3.287 1.00 95.38 89 TYR A C 1
ATOM 735 O O . TYR A 1 89 ? 3.312 -1.160 -3.255 1.00 95.38 89 TYR A O 1
ATOM 743 N N . PRO A 1 90 ? 1.861 -2.517 -2.188 1.00 95.75 90 PRO A N 1
ATOM 744 C CA . PRO A 1 90 ? 2.135 -1.968 -0.875 1.00 95.75 90 PRO A CA 1
ATOM 745 C C . PRO A 1 90 ? 3.473 -2.485 -0.337 1.00 95.75 90 PRO A C 1
ATOM 747 O O . PRO A 1 90 ? 3.810 -3.670 -0.430 1.00 95.75 90 PRO A O 1
ATOM 750 N N . VAL A 1 91 ? 4.220 -1.585 0.285 1.00 93.94 91 VAL A N 1
ATOM 751 C CA . VAL A 1 91 ? 5.328 -1.900 1.180 1.00 93.94 91 VAL A CA 1
ATOM 752 C C . VAL A 1 91 ? 4.781 -1.869 2.596 1.00 93.94 91 VAL A C 1
ATOM 754 O O . VAL A 1 91 ? 4.245 -0.856 3.043 1.00 93.94 91 VAL A O 1
ATOM 757 N N . ILE A 1 92 ? 4.906 -2.997 3.281 1.00 92.50 92 ILE A N 1
ATOM 758 C CA . ILE A 1 92 ? 4.417 -3.173 4.643 1.00 92.50 92 ILE A CA 1
ATOM 759 C C . ILE A 1 92 ? 5.580 -2.942 5.596 1.00 92.50 92 ILE A C 1
ATOM 761 O O . ILE A 1 92 ? 6.654 -3.520 5.419 1.00 92.50 92 ILE A O 1
ATOM 765 N N . ASP A 1 93 ? 5.375 -2.069 6.572 1.00 90.25 93 ASP A N 1
ATOM 766 C CA . ASP A 1 93 ? 6.283 -1.942 7.701 1.00 90.25 93 ASP A CA 1
ATOM 767 C C . ASP A 1 93 ? 6.167 -3.199 8.571 1.00 90.25 93 ASP A C 1
ATOM 769 O O . ASP A 1 93 ? 5.082 -3.567 9.017 1.00 90.25 93 ASP A O 1
ATOM 773 N N . ILE A 1 94 ? 7.282 -3.890 8.789 1.00 88.00 94 ILE A N 1
ATOM 774 C CA . ILE A 1 94 ? 7.295 -5.170 9.510 1.00 88.00 94 ILE A CA 1
ATOM 775 C C . ILE A 1 94 ? 7.050 -5.025 11.018 1.00 88.00 94 ILE A C 1
ATOM 777 O O . ILE A 1 94 ? 6.736 -6.016 11.672 1.00 88.00 94 ILE A O 1
ATOM 781 N N . PHE A 1 95 ? 7.216 -3.826 11.574 1.00 91.12 95 PHE A N 1
ATOM 782 C CA . PHE A 1 95 ? 7.030 -3.553 12.995 1.00 91.12 95 PHE A CA 1
ATOM 783 C C . PHE A 1 95 ? 5.599 -3.119 13.295 1.00 91.12 95 PHE A C 1
ATOM 785 O O . PHE A 1 95 ? 5.054 -3.514 14.324 1.00 91.12 95 PHE A O 1
ATOM 792 N N . THR A 1 96 ? 4.986 -2.327 12.411 1.00 90.62 96 THR A N 1
ATOM 793 C CA . THR A 1 96 ? 3.603 -1.858 12.603 1.00 90.62 96 THR A CA 1
ATOM 794 C C . THR A 1 96 ? 2.570 -2.732 11.896 1.00 90.62 96 THR A C 1
ATOM 796 O O . THR A 1 96 ? 1.404 -2.728 12.279 1.00 90.62 96 THR A O 1
ATOM 799 N N . GLY A 1 97 ? 2.973 -3.488 10.871 1.00 90.12 97 GLY A N 1
ATOM 800 C CA . GLY A 1 97 ? 2.054 -4.216 9.994 1.00 90.12 97 GLY A CA 1
ATOM 801 C C . GLY A 1 97 ? 1.248 -3.302 9.065 1.00 90.12 97 GLY A C 1
ATOM 802 O O . GLY A 1 97 ? 0.333 -3.769 8.389 1.00 90.12 97 GLY A O 1
ATOM 803 N N . GLU A 1 98 ? 1.569 -2.008 9.019 1.00 92.56 98 GLU A N 1
ATOM 804 C CA . GLU A 1 98 ? 0.853 -1.016 8.222 1.00 92.56 98 GLU A CA 1
ATOM 805 C C . GLU A 1 98 ? 1.546 -0.752 6.882 1.00 92.56 98 GLU A C 1
ATOM 807 O O . GLU A 1 98 ? 2.729 -1.037 6.680 1.00 92.56 98 GLU A O 1
ATOM 812 N N . ILE A 1 99 ? 0.804 -0.168 5.942 1.00 94.69 99 ILE A N 1
ATOM 813 C CA . ILE A 1 99 ? 1.350 0.243 4.647 1.00 94.69 99 ILE A CA 1
ATOM 814 C C . ILE A 1 99 ? 2.215 1.490 4.853 1.00 94.69 99 ILE A C 1
ATOM 816 O O . ILE A 1 99 ? 1.705 2.588 5.080 1.00 94.69 99 ILE A O 1
ATOM 820 N N . SER A 1 100 ? 3.532 1.334 4.731 1.00 93.81 100 SER A N 1
ATOM 821 C CA . SER A 1 100 ? 4.486 2.445 4.812 1.00 93.81 100 SER A CA 1
ATOM 822 C C . SER A 1 100 ? 4.608 3.202 3.489 1.00 93.81 100 SER A C 1
ATOM 824 O O . SER A 1 100 ? 4.783 4.427 3.491 1.00 93.81 100 SER A O 1
ATOM 826 N N . ALA A 1 101 ? 4.471 2.497 2.363 1.00 94.94 101 ALA A N 1
ATOM 827 C CA . ALA A 1 101 ? 4.497 3.081 1.028 1.00 94.94 101 ALA A CA 1
ATOM 828 C C . ALA A 1 101 ? 3.717 2.246 -0.002 1.00 94.94 101 ALA A C 1
ATOM 830 O O . ALA A 1 101 ? 3.430 1.074 0.229 1.00 94.94 101 ALA A O 1
ATOM 831 N N . VAL A 1 102 ? 3.434 2.827 -1.166 1.00 96.00 102 VAL A N 1
ATOM 832 C CA . VAL A 1 102 ? 2.968 2.122 -2.367 1.00 96.00 102 VAL A CA 1
ATOM 833 C C . VAL A 1 102 ? 3.967 2.364 -3.497 1.00 96.00 102 VAL A C 1
ATOM 835 O O . VAL A 1 102 ? 4.172 3.495 -3.924 1.00 96.00 102 VAL A O 1
ATOM 838 N N . CYS A 1 103 ? 4.598 1.297 -3.981 1.00 93.88 103 CYS A N 1
ATOM 839 C CA . CYS A 1 103 ? 5.707 1.371 -4.929 1.00 93.88 103 CYS A CA 1
ATOM 840 C C . CYS A 1 103 ? 5.356 0.746 -6.276 1.00 93.88 103 CYS A C 1
ATOM 842 O O . CYS A 1 103 ? 4.556 -0.185 -6.349 1.00 93.88 103 CYS A O 1
ATOM 844 N N . SER A 1 104 ? 5.991 1.235 -7.342 1.00 90.88 104 SER A N 1
ATOM 845 C CA . SER A 1 104 ? 5.936 0.601 -8.660 1.00 90.88 104 SER A CA 1
ATOM 846 C C . SER A 1 104 ? 6.914 -0.576 -8.732 1.00 90.88 104 SER A C 1
ATOM 848 O O . SER A 1 104 ? 8.025 -0.504 -8.207 1.00 90.88 104 SER A O 1
ATOM 850 N N . ALA A 1 105 ? 6.526 -1.645 -9.423 1.00 86.69 105 ALA A N 1
ATOM 851 C CA . ALA A 1 105 ? 7.381 -2.790 -9.736 1.00 86.69 105 ALA A CA 1
ATOM 852 C C . ALA A 1 105 ? 8.428 -2.508 -10.834 1.00 86.69 105 ALA A C 1
ATOM 854 O O . ALA A 1 105 ? 9.154 -3.415 -11.230 1.00 86.69 105 ALA A O 1
ATOM 855 N N . GLY A 1 106 ? 8.516 -1.261 -11.312 1.00 74.19 106 GLY A N 1
ATOM 856 C CA . GLY A 1 106 ? 9.266 -0.909 -12.513 1.00 74.19 106 GLY A CA 1
ATOM 857 C C . GLY A 1 106 ? 8.464 -1.237 -13.774 1.00 74.19 106 GLY A C 1
ATOM 858 O O . GLY A 1 106 ? 7.621 -2.135 -13.782 1.00 74.19 106 GLY A O 1
ATOM 859 N N . ARG A 1 107 ? 8.689 -0.478 -14.853 1.00 55.41 107 ARG A N 1
ATOM 860 C CA . ARG A 1 107 ? 8.201 -0.893 -16.174 1.00 55.41 107 ARG A CA 1
ATOM 861 C C . ARG A 1 107 ? 9.050 -2.085 -16.612 1.00 55.41 107 ARG A C 1
ATOM 863 O O . ARG A 1 107 ? 10.275 -2.001 -16.531 1.00 55.41 107 ARG A O 1
ATOM 870 N N . SER A 1 108 ? 8.396 -3.166 -17.028 1.00 45.06 108 SER A N 1
ATOM 871 C CA . SER A 1 108 ? 9.044 -4.142 -17.911 1.00 45.06 108 SER A CA 1
ATOM 872 C C . SER A 1 108 ? 9.314 -3.503 -19.269 1.00 45.06 108 SER A C 1
ATOM 874 O O . SER A 1 108 ? 8.568 -2.563 -19.634 1.00 45.06 108 SER A O 1
#

Radius of gyration: 25.22 Å; chains: 1; bounding box: 46×23×82 Å